Protein AF-R9JYP5-F1 (afdb_monomer)

Solvent-accessible surface area (backbone atoms only — not comparable to full-atom values): 7092 Å² total; per-residue (Å²): 132,86,82,74,85,79,85,75,87,84,84,82,88,75,62,87,90,59,81,86,87,78,87,79,95,70,76,60,55,60,66,66,65,42,49,55,50,50,49,64,76,39,40,69,42,43,76,71,66,39,37,46,80,80,46,75,44,83,46,72,45,78,44,85,40,79,46,85,94,58,59,99,79,45,71,43,76,48,76,43,58,24,39,38,33,36,30,33,36,57,53,98,92,36,80,40,82,49,74,49,41,23,36,22,66,79,55,44,77,53,131

Foldseek 3Di:
DPPPDDFDDDDDDDDPVDDDPDDDDAGFDDVVVLVVVVCVVCVVCVVVVQKDWDDKDKDWDWDWDQDPPDPSPDIDIDTFIKIKTWMFGDDPNDTDIDIWIAGRRPSHTDD

Nearest PDB structures (foldseek):
  3kn4-assembly1_A  TM=4.904E-01  e=4.730E+00  Arthrobacter globiformis
  4kff-assembly1_A  TM=4.531E-01  e=7.128E+00  Ogataea angusta
  2cwu-assembly1_B  TM=4.261E-01  e=8.498E+00  Arthrobacter globiformis
  3sxx-assembly4_B  TM=4.052E-01  e=8.498E+00  Ogataea angusta
  6zre-assembly2_B  TM=2.590E-01  e=2.083E+00  Pseudomonas aeruginosa PAO1

Secondary structure (DSSP, 8-state):
---------------TTSPP------PPPPHHHHHHHHHHHTHHHHHTTSEEEEEEEEEEEEEEEE-TTS-TT-EEEEEEEEEEEEEEEEETTEEEEEEEEEETTT--EE-

Structure (mmCIF, N/CA/C/O backbone):
data_AF-R9JYP5-F1
#
_entry.id   AF-R9JYP5-F1
#
loop_
_atom_site.group_PDB
_atom_site.id
_atom_site.type_symbol
_atom_site.label_atom_id
_atom_site.label_alt_id
_atom_site.label_comp_id
_atom_site.label_asym_id
_atom_site.label_entity_id
_atom_site.label_seq_id
_atom_site.pdbx_PDB_ins_code
_atom_site.Cartn_x
_atom_site.Cartn_y
_atom_site.Cartn_z
_atom_site.occupancy
_atom_site.B_iso_or_equiv
_atom_site.auth_seq_id
_atom_site.auth_comp_id
_atom_site.auth_asym_id
_atom_site.auth_atom_id
_atom_site.pdbx_PDB_model_num
ATOM 1 N N . MET A 1 1 ? -5.846 -27.225 0.828 1.00 36.91 1 MET A N 1
ATOM 2 C CA . MET A 1 1 ? -6.327 -26.428 -0.324 1.00 36.91 1 MET A CA 1
ATOM 3 C C . MET A 1 1 ? -5.130 -25.752 -0.972 1.00 36.91 1 MET A C 1
ATOM 5 O O . MET A 1 1 ? -4.459 -24.988 -0.295 1.00 36.91 1 MET A O 1
ATOM 9 N N . ARG A 1 2 ? -4.807 -26.059 -2.234 1.00 36.78 2 ARG A N 1
ATOM 10 C CA . ARG A 1 2 ? -3.759 -25.332 -2.970 1.00 36.78 2 ARG A CA 1
ATOM 11 C C . ARG A 1 2 ? -4.364 -23.998 -3.421 1.00 36.78 2 ARG A C 1
ATOM 13 O O . ARG A 1 2 ? -5.217 -24.003 -4.303 1.00 36.78 2 ARG A O 1
ATOM 20 N N . ARG A 1 3 ? -4.001 -22.884 -2.771 1.00 43.06 3 ARG A N 1
ATOM 21 C CA . ARG A 1 3 ? -4.361 -21.531 -3.229 1.00 43.06 3 ARG A CA 1
ATOM 22 C C . ARG A 1 3 ? -3.676 -21.326 -4.586 1.00 43.06 3 ARG A C 1
ATOM 24 O O . ARG A 1 3 ? -2.457 -21.215 -4.642 1.00 43.06 3 ARG A O 1
ATOM 31 N N . GLY A 1 4 ? -4.440 -21.392 -5.676 1.00 40.59 4 GLY A N 1
ATOM 32 C CA . GLY A 1 4 ? -3.931 -21.085 -7.011 1.00 40.59 4 GLY A CA 1
ATOM 33 C C . GLY A 1 4 ? -3.498 -19.624 -7.055 1.00 40.59 4 GLY A C 1
ATOM 34 O O . GLY A 1 4 ? -4.285 -18.748 -6.697 1.00 40.59 4 GLY A O 1
ATOM 35 N N . ILE A 1 5 ? -2.250 -19.371 -7.445 1.00 48.72 5 ILE A N 1
ATOM 36 C CA . ILE A 1 5 ? -1.712 -18.020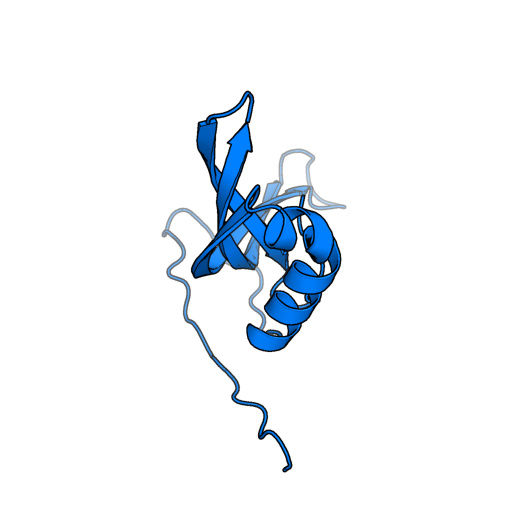 -7.611 1.00 48.72 5 ILE A CA 1
ATOM 37 C C . ILE A 1 5 ? -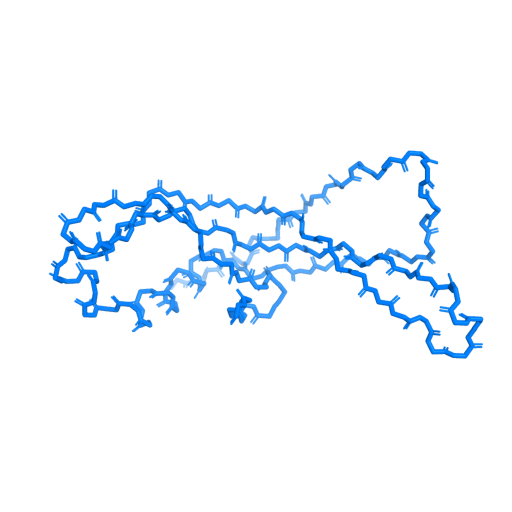2.509 -17.354 -8.737 1.00 48.72 5 ILE A C 1
ATOM 39 O O . ILE A 1 5 ? -2.396 -17.740 -9.900 1.00 48.72 5 ILE A O 1
ATOM 43 N N . LYS A 1 6 ? -3.367 -16.391 -8.391 1.00 48.28 6 LYS A N 1
ATOM 44 C CA . LYS A 1 6 ? -4.049 -15.543 -9.370 1.00 48.28 6 LYS A CA 1
ATOM 45 C C . LYS A 1 6 ? -3.077 -14.439 -9.771 1.00 48.28 6 LYS A C 1
ATO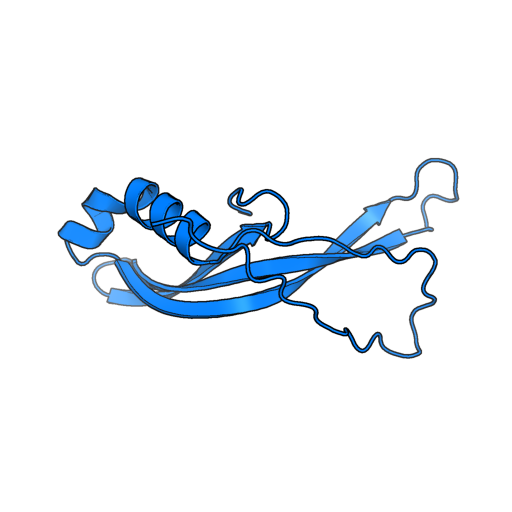M 47 O O . LYS A 1 6 ? -2.837 -13.531 -8.983 1.00 48.28 6 LYS A O 1
ATOM 52 N N . LYS A 1 7 ? -2.506 -14.531 -10.973 1.00 46.81 7 LYS A N 1
ATOM 53 C CA . LYS A 1 7 ? -1.763 -13.417 -11.574 1.00 46.81 7 LYS A CA 1
ATOM 54 C C . LYS A 1 7 ? -2.745 -12.288 -11.873 1.00 46.81 7 LYS A C 1
ATOM 56 O O . LYS A 1 7 ? -3.776 -12.535 -12.497 1.00 46.81 7 LYS A O 1
ATOM 61 N N . ILE A 1 8 ? -2.438 -11.079 -11.416 1.00 52.00 8 ILE A N 1
ATOM 62 C CA . ILE A 1 8 ? -3.203 -9.877 -11.747 1.00 52.00 8 ILE A CA 1
ATOM 63 C C . ILE A 1 8 ? -2.297 -8.999 -12.610 1.00 52.00 8 ILE A C 1
ATOM 65 O O . ILE A 1 8 ? -1.212 -8.631 -12.171 1.00 52.00 8 ILE A O 1
ATOM 69 N N . CYS A 1 9 ? -2.719 -8.718 -13.843 1.00 53.41 9 CYS A N 1
ATOM 70 C CA . CYS A 1 9 ? -1.989 -7.878 -14.793 1.00 53.41 9 CYS A CA 1
ATOM 71 C C . CYS A 1 9 ? -2.694 -6.524 -14.919 1.00 53.41 9 CYS A C 1
ATOM 73 O O . CYS A 1 9 ? -3.919 -6.476 -15.037 1.00 53.41 9 CYS A O 1
ATOM 75 N N . PHE A 1 10 ? -1.925 -5.438 -14.938 1.00 60.69 10 PHE A N 1
ATOM 76 C CA . PHE A 1 10 ? -2.427 -4.069 -15.051 1.00 60.69 10 PHE A CA 1
ATOM 77 C C . PHE A 1 10 ? -1.684 -3.340 -16.168 1.00 60.69 10 PHE A C 1
ATOM 79 O O . PHE A 1 10 ? -0.506 -3.595 -16.387 1.00 60.69 10 PHE A O 1
ATOM 86 N N . HIS A 1 11 ? -2.372 -2.428 -16.854 1.00 58.75 11 HIS A N 1
ATOM 87 C CA . HIS A 1 11 ? -1.763 -1.531 -17.835 1.00 58.75 11 HIS A CA 1
ATOM 88 C C . HIS A 1 11 ? -1.773 -0.109 -17.274 1.00 58.75 11 HIS A C 1
ATOM 90 O O . HIS A 1 11 ? -2.818 0.371 -16.832 1.00 58.75 11 HIS A O 1
ATOM 96 N N . ILE A 1 12 ? -0.618 0.555 -17.294 1.00 66.50 12 ILE A N 1
ATOM 97 C CA . ILE A 1 12 ? -0.471 1.951 -16.870 1.00 66.50 12 ILE A CA 1
ATOM 98 C C . ILE A 1 12 ? -0.517 2.840 -18.110 1.00 66.50 12 ILE A C 1
ATOM 100 O O . ILE A 1 12 ? 0.144 2.558 -19.107 1.00 66.50 12 ILE A O 1
ATOM 104 N N . ILE A 1 13 ? -1.270 3.937 -18.041 1.00 68.81 13 ILE A N 1
ATOM 105 C CA . ILE A 1 13 ? -1.228 4.988 -19.059 1.00 68.81 13 ILE A CA 1
ATOM 106 C C . ILE A 1 13 ? -0.180 6.011 -18.622 1.00 68.81 13 ILE A C 1
ATOM 108 O O . ILE A 1 13 ? -0.398 6.760 -17.671 1.00 68.81 13 ILE A O 1
ATOM 112 N N . ILE A 1 14 ? 0.958 6.037 -19.312 1.00 68.38 14 ILE A N 1
ATOM 113 C CA . ILE A 1 14 ? 2.033 7.000 -19.055 1.00 68.38 14 ILE A CA 1
ATOM 114 C C . ILE A 1 14 ? 1.776 8.265 -19.898 1.00 68.38 14 ILE A C 1
ATOM 116 O O . ILE A 1 14 ? 1.578 8.145 -21.111 1.00 68.38 14 ILE A O 1
ATOM 120 N N . PRO A 1 15 ? 1.761 9.480 -19.306 1.00 70.88 15 PRO A N 1
ATOM 121 C CA . PRO A 1 15 ? 1.558 10.716 -20.060 1.00 70.88 15 PRO A CA 1
ATOM 122 C C . PRO A 1 15 ? 2.590 10.894 -21.179 1.00 70.88 15 PRO A C 1
ATOM 124 O O . PRO A 1 15 ? 3.770 10.606 -20.992 1.00 70.88 15 PRO A O 1
ATOM 127 N N . CYS A 1 16 ? 2.172 11.466 -22.312 1.00 69.56 16 CYS A N 1
ATOM 128 C CA . CYS A 1 16 ? 3.009 11.629 -23.510 1.00 69.56 16 CYS A CA 1
ATOM 129 C C . CYS A 1 16 ? 4.271 12.490 -23.299 1.00 69.56 16 CYS A C 1
ATOM 131 O O . CYS A 1 16 ? 5.149 12.518 -24.157 1.00 69.56 16 CYS A O 1
ATOM 133 N N . SER A 1 17 ? 4.351 13.226 -22.186 1.00 76.44 17 SER A N 1
ATOM 134 C CA . SER A 1 17 ? 5.529 13.999 -21.781 1.00 76.44 17 SER A CA 1
ATOM 135 C C . SER A 1 17 ? 6.691 13.128 -21.304 1.00 76.44 17 SER A C 1
ATOM 137 O O . SER A 1 17 ? 7.813 13.619 -21.204 1.00 76.44 17 SER A O 1
ATOM 139 N N . TYR A 1 18 ? 6.440 11.857 -20.989 1.00 72.25 18 TYR A N 1
ATOM 140 C CA . TYR A 1 18 ? 7.462 10.913 -20.564 1.00 72.25 18 TYR A CA 1
ATOM 141 C C . TYR A 1 18 ? 7.869 10.004 -21.720 1.00 72.25 18 TYR A C 1
ATOM 143 O O . TYR A 1 18 ? 7.039 9.517 -22.485 1.00 72.25 18 TYR A O 1
ATOM 151 N N . LYS A 1 19 ? 9.171 9.739 -21.818 1.00 81.12 19 LYS A N 1
ATOM 152 C CA . LYS A 1 19 ? 9.707 8.687 -22.677 1.00 81.12 19 LYS A CA 1
ATOM 153 C C . LYS A 1 19 ? 9.924 7.441 -21.830 1.00 81.12 19 LYS A C 1
ATOM 155 O O . LYS A 1 19 ? 10.742 7.471 -20.914 1.00 81.12 19 LYS A O 1
ATOM 160 N N . VAL A 1 20 ? 9.240 6.353 -22.168 1.00 81.81 20 VAL A N 1
ATOM 161 C CA . VAL A 1 20 ? 9.501 5.051 -21.549 1.00 81.81 20 VAL A CA 1
ATOM 162 C C . VAL A 1 20 ? 10.855 4.538 -22.034 1.00 81.81 20 VAL A C 1
ATOM 164 O O . VAL A 1 20 ? 11.125 4.506 -23.236 1.00 81.81 20 VAL A O 1
ATOM 167 N N . VAL A 1 21 ? 11.734 4.215 -21.089 1.00 83.69 21 VAL A N 1
ATOM 168 C CA . VAL A 1 21 ? 13.091 3.719 -21.369 1.00 83.69 21 VAL A CA 1
ATOM 169 C C . VAL A 1 21 ? 13.253 2.238 -21.037 1.00 83.69 21 VAL A C 1
ATOM 171 O O . VAL A 1 21 ? 14.126 1.596 -21.612 1.00 83.69 21 VAL A O 1
ATOM 174 N N . GLU A 1 22 ? 12.408 1.710 -20.154 1.00 82.62 22 GLU A N 1
ATOM 175 C CA . GLU A 1 22 ? 12.390 0.318 -19.715 1.00 82.62 22 GLU A CA 1
ATOM 176 C C . GLU A 1 22 ? 10.971 -0.044 -19.253 1.00 82.62 22 GLU A C 1
ATOM 178 O O . GLU A 1 22 ? 10.287 0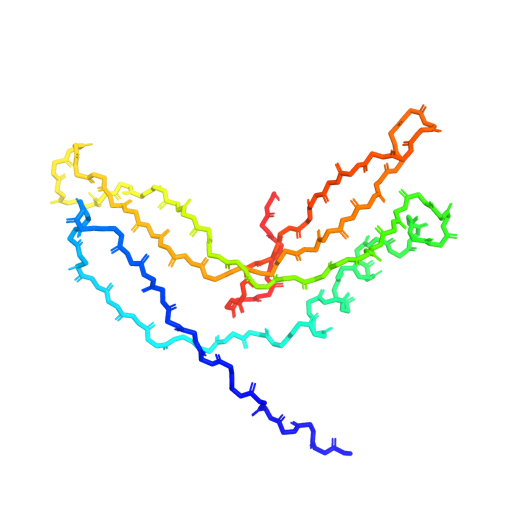.785 -18.649 1.00 82.62 22 GLU A O 1
ATOM 183 N N . GLU A 1 23 ? 10.542 -1.270 -19.548 1.00 83.31 23 GLU A N 1
ATOM 184 C CA . GLU A 1 23 ? 9.284 -1.862 -19.087 1.00 83.31 23 GLU A CA 1
ATOM 185 C C . GLU A 1 23 ? 9.567 -3.276 -18.578 1.00 83.31 23 GLU A C 1
ATOM 187 O O . GLU A 1 23 ? 10.413 -3.983 -19.132 1.00 83.31 23 GLU A O 1
ATOM 192 N N . ALA A 1 24 ? 8.857 -3.693 -17.531 1.00 80.88 24 ALA A N 1
ATOM 193 C CA . ALA A 1 24 ? 9.003 -5.019 -16.953 1.00 80.88 24 ALA A CA 1
ATOM 194 C C . ALA A 1 24 ? 7.639 -5.607 -16.582 1.00 80.88 24 ALA A C 1
ATOM 196 O O . ALA A 1 24 ? 6.829 -4.959 -15.917 1.00 80.88 24 ALA A O 1
ATOM 197 N N . ASP A 1 25 ? 7.426 -6.868 -16.956 1.00 81.75 25 ASP A N 1
ATOM 198 C CA . ASP A 1 25 ? 6.307 -7.668 -16.470 1.00 81.75 25 ASP A CA 1
ATOM 199 C C . ASP A 1 25 ? 6.642 -8.203 -15.076 1.00 81.75 25 ASP A C 1
ATOM 201 O O . ASP A 1 25 ? 7.496 -9.079 -14.916 1.00 81.75 25 ASP A O 1
ATOM 205 N N . ILE A 1 26 ? 5.972 -7.671 -14.052 1.00 81.50 26 ILE A N 1
ATOM 206 C CA . ILE A 1 26 ? 6.254 -8.000 -12.652 1.00 81.50 26 ILE A CA 1
ATOM 207 C C . ILE A 1 26 ? 5.042 -8.684 -12.014 1.00 81.50 26 ILE A C 1
ATOM 209 O O . ILE A 1 26 ? 3.914 -8.196 -12.084 1.00 81.50 26 ILE A O 1
ATOM 213 N N . GLU A 1 27 ? 5.280 -9.819 -11.353 1.00 85.50 27 GLU A N 1
ATOM 214 C CA . GLU A 1 27 ? 4.284 -10.445 -10.484 1.00 85.50 27 GLU A CA 1
ATOM 215 C C . GLU A 1 27 ? 4.189 -9.699 -9.151 1.00 85.50 27 GLU A C 1
ATOM 217 O O . GLU A 1 27 ? 5.199 -9.419 -8.505 1.00 85.50 27 GLU A O 1
ATOM 222 N N . VAL A 1 28 ? 2.959 -9.423 -8.717 1.00 89.00 28 VAL A N 1
ATOM 223 C CA . VAL A 1 28 ? 2.689 -8.786 -7.427 1.00 89.00 28 VAL A CA 1
ATOM 224 C C . VAL A 1 28 ? 2.244 -9.801 -6.379 1.00 89.00 28 VAL A C 1
ATOM 226 O O . VAL A 1 28 ? 1.552 -10.782 -6.665 1.00 89.00 28 VAL A O 1
ATOM 229 N N . VAL A 1 29 ? 2.611 -9.533 -5.131 1.00 92.00 29 VAL A N 1
ATOM 230 C CA . VAL A 1 29 ? 2.138 -10.241 -3.946 1.00 92.00 29 VAL A CA 1
ATOM 231 C C . VAL A 1 29 ? 0.629 -10.042 -3.817 1.00 92.00 29 VAL A C 1
ATOM 233 O O . VAL A 1 29 ? 0.123 -8.929 -3.948 1.00 92.00 29 VAL A O 1
ATOM 236 N N . HIS A 1 30 ? -0.098 -11.124 -3.533 1.00 90.06 30 HIS A N 1
ATOM 237 C CA . HIS A 1 30 ? -1.541 -11.061 -3.307 1.00 90.06 30 HIS A CA 1
ATOM 238 C C . HIS A 1 30 ? -1.869 -10.197 -2.071 1.00 90.06 30 HIS A C 1
ATOM 240 O O . HIS A 1 30 ? -1.182 -10.338 -1.051 1.00 90.06 30 HIS A O 1
ATOM 246 N N . PRO A 1 31 ? -2.930 -9.367 -2.106 1.00 90.62 31 PRO A N 1
ATOM 247 C CA . PRO A 1 31 ? -3.256 -8.438 -1.023 1.00 90.62 31 PRO A CA 1
ATOM 248 C C . PRO A 1 31 ? -3.413 -9.111 0.346 1.00 90.62 31 PRO A C 1
ATOM 250 O O . PRO A 1 31 ? -2.972 -8.552 1.342 1.00 90.62 31 PRO A O 1
ATOM 253 N N . ASP A 1 32 ? -3.961 -10.331 0.401 1.00 92.19 32 ASP A N 1
ATOM 254 C CA . ASP A 1 32 ? -4.116 -11.102 1.648 1.00 92.19 32 ASP A CA 1
ATOM 255 C C . ASP A 1 32 ? -2.803 -11.264 2.430 1.00 92.19 32 ASP A C 1
ATOM 257 O O . ASP A 1 32 ? -2.798 -11.150 3.650 1.00 92.19 32 ASP A O 1
ATOM 261 N N . ILE A 1 33 ? -1.679 -11.493 1.740 1.00 91.12 33 ILE A N 1
ATOM 262 C CA . ILE A 1 33 ? -0.368 -11.674 2.388 1.00 91.12 33 ILE A CA 1
ATOM 263 C C . ILE A 1 33 ? 0.077 -10.365 3.046 1.00 91.12 33 ILE A C 1
ATOM 265 O O . ILE A 1 33 ? 0.674 -10.358 4.121 1.00 91.12 33 ILE A O 1
ATOM 269 N N . VAL A 1 34 ? -0.201 -9.245 2.385 1.00 93.25 34 VAL A N 1
ATOM 270 C CA . VAL A 1 34 ? 0.158 -7.915 2.873 1.00 93.25 34 VAL A CA 1
ATOM 271 C C . VAL A 1 34 ? -0.772 -7.492 4.010 1.00 93.25 34 VAL A C 1
ATOM 273 O O . VAL A 1 34 ? -0.309 -6.950 5.010 1.00 93.25 34 VAL A O 1
ATOM 276 N N . LEU A 1 35 ? -2.061 -7.820 3.909 1.00 93.19 35 LEU A N 1
ATOM 277 C CA . LEU A 1 35 ? -3.036 -7.618 4.974 1.00 93.19 35 LEU A CA 1
ATOM 278 C C . LEU A 1 35 ? -2.649 -8.406 6.230 1.00 93.19 35 LEU A C 1
ATOM 280 O O . LEU A 1 35 ? -2.636 -7.829 7.309 1.00 93.19 35 LEU A O 1
ATOM 284 N N . GLU A 1 36 ? -2.275 -9.684 6.107 1.00 93.00 36 GLU A N 1
ATOM 285 C CA . GLU A 1 36 ? -1.793 -10.489 7.241 1.00 93.00 36 GLU A CA 1
ATOM 286 C C . GLU A 1 36 ? -0.607 -9.813 7.952 1.00 93.00 36 GLU A C 1
ATOM 288 O O . GLU A 1 36 ? -0.581 -9.753 9.181 1.00 93.00 36 GLU A O 1
ATOM 293 N N . ARG A 1 37 ? 0.337 -9.233 7.199 1.00 91.69 37 ARG A N 1
ATOM 294 C CA . ARG A 1 37 ? 1.467 -8.476 7.769 1.00 91.69 37 ARG A CA 1
ATOM 295 C C . ARG A 1 37 ? 1.018 -7.205 8.480 1.00 91.69 37 ARG A C 1
ATOM 297 O O . ARG A 1 37 ? 1.478 -6.943 9.586 1.00 91.69 37 ARG A O 1
ATOM 304 N N . LEU A 1 38 ? 0.126 -6.424 7.875 1.00 93.06 38 LEU A N 1
ATOM 305 C CA . LEU A 1 38 ? -0.404 -5.207 8.489 1.00 93.06 38 LEU A CA 1
ATOM 306 C C . LEU A 1 38 ? -1.129 -5.540 9.799 1.00 93.06 38 LEU A C 1
ATOM 308 O O . LEU A 1 38 ? -0.869 -4.908 10.821 1.00 93.06 38 LEU A O 1
ATOM 312 N N . LEU A 1 39 ? -1.975 -6.574 9.795 1.00 92.44 39 LEU A N 1
ATOM 313 C CA . LEU A 1 39 ? -2.680 -7.038 10.990 1.00 92.44 39 LEU A CA 1
ATOM 314 C C . LEU A 1 39 ? -1.711 -7.452 12.105 1.00 92.44 39 LEU A C 1
ATOM 316 O O . LEU A 1 39 ? -1.982 -7.155 13.262 1.00 92.44 39 LEU A O 1
ATOM 320 N N . GLN A 1 40 ? -0.578 -8.077 11.771 1.00 92.75 40 GLN A N 1
ATOM 321 C CA . GLN A 1 40 ? 0.469 -8.411 12.744 1.00 92.75 40 GLN A CA 1
ATOM 322 C C . GLN A 1 40 ? 1.178 -7.166 13.295 1.00 92.75 40 GLN A C 1
ATOM 324 O O . GLN A 1 40 ? 1.404 -7.070 14.497 1.00 92.75 40 GLN A O 1
ATOM 329 N N . VAL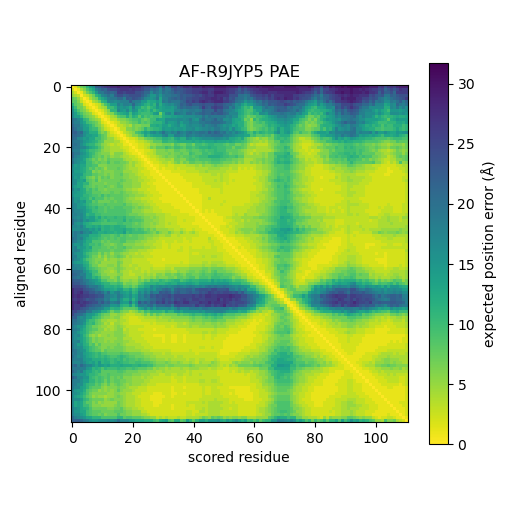 A 1 41 ? 1.517 -6.196 12.440 1.00 92.31 41 VAL A N 1
ATOM 330 C CA . VAL A 1 41 ? 2.206 -4.961 12.858 1.00 92.31 41 VAL A CA 1
ATOM 331 C C . VAL A 1 41 ? 1.317 -4.105 13.764 1.00 92.31 41 VAL A C 1
ATOM 333 O O . VAL A 1 41 ? 1.793 -3.544 14.750 1.00 92.31 41 VAL A O 1
ATOM 336 N N . TYR A 1 42 ? 0.024 -4.021 13.453 1.00 91.69 42 TYR A N 1
ATOM 337 C CA . TYR A 1 42 ? -0.931 -3.151 14.141 1.00 91.69 42 TYR A CA 1
ATOM 338 C C . TYR A 1 42 ? -1.880 -3.899 15.086 1.00 91.69 42 TYR A C 1
ATOM 340 O O . TYR A 1 42 ? -2.871 -3.310 15.512 1.00 91.69 42 TYR A O 1
ATOM 348 N N . GLU A 1 43 ? -1.596 -5.154 15.451 1.00 92.75 43 GLU A N 1
ATOM 349 C CA . GLU A 1 43 ? -2.504 -6.028 16.216 1.00 92.75 43 GLU A CA 1
ATOM 350 C C . GLU A 1 43 ? -3.100 -5.323 17.445 1.00 92.75 43 GLU A C 1
ATOM 352 O O . GLU A 1 43 ? -4.316 -5.171 17.562 1.00 92.75 43 GLU A O 1
ATOM 357 N N . ASN A 1 44 ? -2.248 -4.788 18.323 1.00 90.62 44 ASN A N 1
ATOM 358 C CA . ASN A 1 44 ? -2.685 -4.092 19.537 1.00 90.62 44 ASN A CA 1
ATOM 359 C C . ASN A 1 44 ? -3.483 -2.814 19.238 1.00 90.62 44 ASN A C 1
ATOM 361 O O . ASN A 1 44 ? -4.458 -2.500 19.925 1.00 90.62 44 ASN A O 1
ATOM 365 N N . THR A 1 45 ? -3.086 -2.066 18.212 1.00 89.88 45 THR A N 1
ATOM 366 C CA . THR A 1 45 ? -3.748 -0.822 17.795 1.00 89.88 45 THR A CA 1
ATOM 367 C C . THR A 1 45 ? -5.139 -1.116 17.228 1.00 89.88 45 THR A C 1
ATOM 369 O O . THR A 1 45 ? -6.085 -0.374 17.490 1.00 89.88 45 THR A O 1
ATOM 372 N N . ILE A 1 46 ? -5.291 -2.228 16.503 1.00 90.38 46 ILE A N 1
ATOM 373 C CA . ILE A 1 46 ? -6.573 -2.716 15.979 1.00 90.38 46 ILE A CA 1
ATOM 374 C C . ILE A 1 46 ? -7.463 -3.168 17.136 1.00 90.38 46 ILE A C 1
ATOM 376 O O . ILE A 1 46 ? -8.609 -2.732 17.234 1.00 90.38 46 ILE A O 1
ATOM 380 N N . LEU A 1 47 ? -6.933 -3.993 18.045 1.00 90.44 47 LEU A N 1
ATOM 381 C CA . LEU A 1 47 ? -7.675 -4.519 19.197 1.00 90.44 47 LEU A CA 1
ATOM 382 C C . LEU A 1 47 ? -8.179 -3.411 20.131 1.00 90.44 47 LEU A C 1
ATOM 384 O O . LEU A 1 47 ? -9.257 -3.529 20.706 1.00 90.44 47 LEU A O 1
ATOM 388 N N . THR A 1 48 ? -7.427 -2.318 20.257 1.00 91.56 48 THR A N 1
ATOM 389 C CA . THR A 1 48 ? -7.821 -1.138 21.046 1.00 91.56 48 THR A CA 1
ATOM 390 C C . THR A 1 48 ? -8.710 -0.155 20.279 1.00 91.56 48 THR A C 1
ATOM 392 O O . THR A 1 48 ? -9.102 0.871 20.830 1.00 91.56 48 THR A O 1
ATOM 395 N N . GLY A 1 49 ? -9.058 -0.455 19.022 1.00 89.19 49 GLY A N 1
ATOM 396 C CA . GLY A 1 49 ? -9.927 0.374 18.183 1.00 89.19 49 GLY A CA 1
ATOM 397 C C . GLY A 1 49 ? -9.285 1.673 17.693 1.00 89.19 49 GLY A C 1
ATOM 398 O O . GLY A 1 49 ? -9.994 2.529 17.163 1.00 89.19 49 GLY A O 1
ATOM 399 N N . LYS A 1 50 ? -7.965 1.810 17.852 1.00 93.75 50 LYS A N 1
ATOM 400 C CA . LYS A 1 50 ? -7.175 2.997 17.497 1.00 93.75 50 LYS A CA 1
ATOM 401 C C . LYS A 1 50 ? -6.785 3.052 16.028 1.00 93.75 50 LYS A C 1
ATOM 403 O O . LYS A 1 50 ? -6.278 4.065 15.566 1.00 93.75 50 LYS A O 1
ATOM 408 N N . ILE A 1 51 ? -7.001 1.969 15.291 1.00 95.12 51 ILE A N 1
ATOM 409 C CA . ILE A 1 51 ? -6.877 1.939 13.838 1.00 95.12 51 ILE A CA 1
ATOM 410 C C . ILE A 1 51 ? -8.024 1.128 13.243 1.00 95.12 51 ILE A C 1
ATOM 412 O O . ILE A 1 51 ? -8.437 0.105 13.793 1.00 95.12 51 ILE A O 1
ATOM 416 N N . ARG A 1 52 ? -8.547 1.588 12.109 1.00 93.31 52 ARG A N 1
ATOM 417 C CA . ARG A 1 52 ? -9.570 0.896 11.323 1.00 93.31 52 ARG A CA 1
ATOM 418 C C . ARG A 1 52 ? -9.147 0.877 9.872 1.00 93.31 52 ARG A C 1
ATOM 420 O O . ARG A 1 52 ? -8.882 1.928 9.310 1.00 93.31 52 ARG A O 1
ATOM 427 N N . ILE A 1 53 ? -9.119 -0.301 9.271 1.00 94.25 53 ILE A N 1
ATOM 428 C CA . ILE A 1 53 ? -8.839 -0.469 7.846 1.00 94.25 53 ILE A CA 1
ATOM 429 C C . ILE A 1 53 ? -10.186 -0.524 7.136 1.00 94.25 53 ILE A C 1
ATOM 431 O O . ILE A 1 53 ? -11.035 -1.333 7.514 1.00 94.25 53 ILE A O 1
ATOM 435 N N . TYR A 1 54 ? -10.397 0.327 6.137 1.00 94.38 54 TYR A N 1
ATOM 436 C CA . TYR A 1 54 ? -11.676 0.401 5.420 1.00 94.38 54 TYR A CA 1
ATOM 437 C C . TYR A 1 54 ? -11.545 0.245 3.905 1.00 94.38 54 TYR A C 1
ATOM 439 O O . TYR A 1 54 ? -12.556 0.096 3.222 1.00 94.38 54 TYR A O 1
ATOM 447 N N . GLY A 1 55 ? -10.323 0.240 3.374 1.00 94.44 55 GLY A N 1
ATOM 448 C CA . GLY A 1 55 ? -10.085 0.057 1.950 1.00 94.44 55 GLY A CA 1
ATOM 449 C C . GLY A 1 55 ? -8.722 -0.548 1.667 1.00 94.44 55 GLY A C 1
ATOM 450 O O . GLY A 1 55 ? -7.772 -0.376 2.432 1.00 94.44 55 GLY A O 1
ATOM 451 N N . ILE A 1 56 ? -8.647 -1.260 0.550 1.00 94.75 56 ILE A N 1
ATOM 452 C CA . ILE A 1 56 ? -7.404 -1.757 -0.022 1.00 94.75 56 ILE A CA 1
ATOM 453 C C . ILE A 1 56 ? -7.440 -1.531 -1.526 1.00 94.75 56 ILE A C 1
ATOM 455 O O . ILE A 1 56 ? -8.411 -1.879 -2.198 1.00 94.75 56 ILE A O 1
ATOM 459 N N . GLU A 1 57 ? -6.377 -0.940 -2.048 1.00 94.31 57 GLU A N 1
ATOM 460 C CA . GLU A 1 57 ? -6.274 -0.549 -3.446 1.00 94.31 57 GLU A CA 1
ATOM 461 C C . GLU A 1 57 ? -4.885 -0.888 -3.975 1.00 94.31 57 GLU A C 1
ATOM 463 O O . GLU A 1 57 ? -3.893 -0.773 -3.255 1.00 94.31 57 GLU A O 1
ATOM 468 N N . LEU A 1 58 ? -4.806 -1.291 -5.243 1.00 91.69 58 LEU A N 1
ATOM 469 C CA . LEU A 1 58 ? -3.535 -1.291 -5.952 1.00 91.69 58 LEU A CA 1
ATOM 470 C C . LEU A 1 58 ? -3.372 0.063 -6.638 1.00 91.69 58 LEU A C 1
ATOM 472 O O . LEU A 1 58 ? -4.209 0.448 -7.455 1.00 91.69 58 LEU A O 1
ATOM 476 N N . ILE A 1 59 ? -2.286 0.756 -6.322 1.00 91.56 59 ILE A N 1
ATOM 477 C CA . ILE A 1 59 ? -1.900 2.023 -6.940 1.00 91.56 59 ILE A CA 1
ATOM 478 C C . ILE A 1 59 ? -0.522 1.890 -7.588 1.00 91.56 59 ILE A C 1
ATOM 480 O O . ILE A 1 59 ? 0.189 0.910 -7.370 1.00 91.56 59 ILE A O 1
ATOM 484 N N . PHE A 1 60 ? -0.127 2.898 -8.357 1.00 88.06 60 PHE A N 1
ATOM 485 C CA . PHE A 1 60 ? 1.231 3.027 -8.871 1.00 88.06 60 PHE A CA 1
ATOM 486 C C . PHE A 1 60 ? 1.867 4.266 -8.256 1.00 88.06 60 PHE A C 1
ATOM 488 O O . PHE A 1 60 ? 1.350 5.370 -8.425 1.00 88.06 60 PHE A O 1
ATOM 495 N N . SER A 1 61 ? 2.948 4.069 -7.505 1.00 86.56 61 SER A N 1
ATOM 496 C CA . SER A 1 61 ? 3.731 5.160 -6.931 1.00 86.56 61 SER A CA 1
ATOM 497 C C . SER A 1 61 ? 4.842 5.567 -7.888 1.00 86.56 61 SER A C 1
ATOM 499 O O . SER A 1 61 ? 5.374 4.742 -8.630 1.00 86.56 61 SER A O 1
ATOM 501 N N . GLU A 1 62 ? 5.186 6.848 -7.869 1.00 86.19 62 GLU A N 1
ATOM 502 C CA . GLU A 1 62 ? 6.260 7.413 -8.671 1.00 86.19 62 GLU A CA 1
ATOM 503 C C . GLU A 1 62 ? 7.425 7.789 -7.752 1.00 86.19 62 GLU A C 1
ATOM 505 O O . GLU A 1 62 ? 7.241 8.507 -6.772 1.00 86.19 62 GLU A O 1
ATOM 510 N N . THR A 1 63 ? 8.624 7.297 -8.057 1.00 84.69 63 THR A N 1
ATOM 511 C CA . THR A 1 63 ? 9.853 7.615 -7.321 1.00 84.69 63 THR A CA 1
ATOM 512 C C . THR A 1 63 ? 10.890 8.198 -8.271 1.00 84.69 63 THR A C 1
ATOM 514 O O . THR A 1 63 ? 11.223 7.589 -9.287 1.00 84.69 63 THR A O 1
ATOM 517 N N . GLU A 1 64 ? 11.433 9.367 -7.938 1.00 86.06 64 GLU A N 1
ATOM 518 C CA . GLU A 1 64 ? 12.536 9.965 -8.691 1.00 86.06 64 GLU A CA 1
ATOM 519 C C . GLU A 1 64 ? 13.867 9.305 -8.315 1.00 86.06 64 GLU A C 1
ATOM 521 O O . GLU A 1 64 ? 14.238 9.205 -7.145 1.00 86.06 64 GLU A O 1
ATOM 526 N N . MET A 1 65 ? 14.611 8.861 -9.324 1.00 80.44 65 MET A N 1
ATOM 527 C CA . MET A 1 65 ? 15.919 8.236 -9.187 1.00 80.44 65 MET A CA 1
ATOM 528 C C . MET A 1 65 ? 16.951 8.975 -10.039 1.00 80.44 65 MET A C 1
ATOM 530 O O . MET A 1 65 ? 16.729 9.274 -11.215 1.00 80.44 65 MET A O 1
ATOM 534 N N . LYS A 1 66 ? 18.120 9.249 -9.449 1.00 76.69 66 LYS A N 1
ATOM 535 C CA . LYS A 1 66 ? 19.274 9.772 -10.189 1.00 76.69 66 LYS A CA 1
ATOM 536 C C . LYS A 1 66 ? 19.900 8.656 -11.015 1.00 76.69 66 LYS A C 1
ATOM 538 O O . LYS A 1 66 ? 20.225 7.600 -10.473 1.00 76.69 66 LYS A O 1
ATOM 543 N N . VAL A 1 67 ? 20.123 8.904 -12.301 1.00 70.56 67 VAL A N 1
ATOM 544 C CA . VAL A 1 67 ? 20.794 7.939 -13.176 1.00 70.56 67 VAL A CA 1
ATOM 545 C C . VAL A 1 67 ? 22.300 7.997 -12.941 1.00 70.56 67 VAL A C 1
ATOM 547 O O . VAL A 1 67 ? 22.965 8.975 -13.281 1.00 70.56 67 VAL A O 1
ATOM 550 N N . THR A 1 68 ? 22.867 6.937 -12.376 1.00 63.88 68 THR A N 1
ATOM 551 C CA . THR A 1 68 ? 24.319 6.794 -12.238 1.00 63.88 68 THR A CA 1
ATOM 552 C C . THR A 1 68 ? 24.979 6.672 -13.614 1.00 63.88 68 THR A C 1
ATOM 554 O O . THR A 1 68 ? 24.596 5.842 -14.434 1.00 63.88 68 THR A O 1
ATOM 557 N N . GLY A 1 69 ? 25.990 7.506 -13.881 1.00 63.78 69 GLY A N 1
ATOM 558 C CA . GLY A 1 69 ? 26.761 7.475 -15.133 1.00 63.78 69 GLY A CA 1
ATOM 559 C C . GLY A 1 69 ? 26.227 8.358 -16.269 1.00 63.78 69 GLY A C 1
ATOM 560 O O . GLY A 1 69 ? 26.798 8.335 -17.359 1.00 63.78 69 GLY A O 1
ATOM 561 N N . LYS A 1 70 ? 25.181 9.159 -16.030 1.00 59.59 70 LYS A N 1
ATOM 562 C CA . LYS A 1 70 ? 24.757 10.262 -16.910 1.00 59.59 70 LYS A CA 1
ATOM 563 C C . LYS A 1 70 ? 24.859 11.610 -16.188 1.00 59.59 70 LYS A C 1
ATOM 565 O O . LYS A 1 70 ? 25.337 11.661 -15.056 1.00 59.59 70 LYS A O 1
ATOM 570 N N . SER A 1 71 ? 24.496 12.700 -16.874 1.00 61.31 71 SER A N 1
ATOM 571 C CA . SER A 1 71 ? 24.528 14.050 -16.301 1.00 61.31 71 SER A CA 1
ATOM 572 C C . SER A 1 71 ? 23.748 14.092 -14.981 1.00 61.31 71 SER A C 1
ATOM 574 O O . SER A 1 71 ? 22.761 13.381 -14.818 1.00 61.31 71 SER A O 1
ATOM 576 N N . GLU A 1 72 ? 24.160 14.940 -14.040 1.00 55.56 72 GLU A N 1
ATOM 577 C CA . GLU A 1 72 ? 23.465 15.133 -12.755 1.00 55.56 72 GLU A CA 1
ATOM 578 C C . GLU A 1 72 ? 22.015 15.642 -12.895 1.00 55.56 72 GLU A C 1
ATOM 580 O O . GLU A 1 72 ? 21.260 15.633 -11.923 1.00 55.56 72 GLU A O 1
ATOM 585 N N . PHE A 1 73 ? 21.629 16.041 -14.110 1.00 58.47 73 PHE A N 1
ATOM 586 C CA . PHE A 1 73 ? 20.296 16.497 -14.491 1.00 58.47 73 PHE A CA 1
ATOM 587 C C . PHE A 1 73 ? 19.427 15.386 -15.104 1.00 58.47 73 PHE A C 1
ATOM 589 O O . PHE A 1 73 ? 18.238 15.604 -15.341 1.00 58.47 73 PHE A O 1
ATOM 596 N N . ASP A 1 74 ? 19.980 14.191 -15.333 1.00 67.19 74 ASP A N 1
ATOM 597 C CA . ASP A 1 74 ? 19.232 13.042 -15.842 1.00 67.19 74 ASP A CA 1
ATOM 598 C C . ASP A 1 74 ? 18.493 12.367 -14.676 1.00 67.19 74 ASP A C 1
ATOM 600 O O . ASP A 1 74 ? 18.969 11.409 -14.058 1.00 67.19 74 ASP A O 1
ATOM 604 N N . MET A 1 75 ? 17.312 12.897 -14.356 1.00 73.75 75 MET A N 1
ATOM 605 C CA . MET A 1 75 ? 16.369 12.262 -13.437 1.00 73.75 75 MET A CA 1
ATOM 606 C C . MET A 1 75 ? 15.503 11.260 -14.200 1.00 73.75 75 MET A C 1
ATOM 608 O O . MET A 1 75 ? 14.891 11.592 -15.217 1.00 73.75 75 MET A O 1
ATOM 612 N N . GLN A 1 76 ? 15.438 10.031 -13.701 1.00 82.38 76 GLN A N 1
ATOM 613 C CA . GLN A 1 76 ? 14.463 9.039 -14.136 1.00 82.38 76 GLN A CA 1
ATOM 614 C C . GLN A 1 76 ? 13.364 8.912 -13.093 1.00 82.38 76 GLN A C 1
ATOM 616 O O . GLN A 1 76 ? 13.597 9.076 -11.900 1.00 82.38 76 GLN A O 1
ATOM 621 N N . LYS A 1 77 ? 12.158 8.610 -13.558 1.00 84.19 77 LYS A N 1
ATOM 622 C CA . LYS A 1 77 ? 11.024 8.289 -12.700 1.00 84.19 77 LYS A CA 1
ATOM 623 C C . LYS A 1 77 ? 10.768 6.802 -12.810 1.00 84.19 77 LYS A C 1
ATOM 625 O O . LYS A 1 77 ? 10.605 6.286 -13.915 1.00 84.19 77 LYS A O 1
ATOM 630 N N . VAL A 1 78 ? 10.762 6.132 -11.670 1.00 85.56 78 VAL A N 1
ATOM 631 C CA . VAL A 1 78 ? 10.376 4.732 -11.555 1.00 85.56 78 VAL A CA 1
ATOM 632 C C . VAL A 1 78 ? 8.938 4.695 -11.079 1.00 85.56 78 VAL A C 1
ATOM 634 O O . VAL A 1 78 ? 8.606 5.274 -10.046 1.00 85.56 78 VAL A O 1
ATOM 637 N N . ILE A 1 79 ? 8.088 4.038 -11.862 1.00 86.56 79 ILE A N 1
ATOM 638 C CA . ILE A 1 79 ? 6.681 3.835 -11.536 1.00 86.56 79 ILE A CA 1
ATOM 639 C C . ILE A 1 79 ? 6.529 2.393 -11.056 1.00 86.56 79 ILE A C 1
ATOM 641 O O . ILE A 1 79 ? 6.746 1.464 -11.832 1.00 86.56 79 ILE A O 1
ATOM 645 N N . SER A 1 80 ? 6.157 2.209 -9.790 1.00 88.00 80 SER A N 1
ATOM 646 C CA . SER A 1 80 ? 6.112 0.895 -9.137 1.00 88.00 80 SER A CA 1
ATOM 647 C C . SER A 1 80 ? 4.732 0.605 -8.543 1.00 88.00 80 SER A C 1
ATOM 649 O O . SER A 1 80 ? 4.126 1.495 -7.941 1.00 88.00 80 SER A O 1
ATOM 651 N N . PRO A 1 81 ? 4.215 -0.632 -8.665 1.00 91.44 81 PRO A N 1
ATOM 652 C CA . PRO A 1 81 ? 2.943 -1.005 -8.060 1.00 91.44 81 PRO A CA 1
ATOM 653 C C . PRO A 1 81 ? 3.051 -1.042 -6.528 1.00 91.44 81 PRO A C 1
ATOM 655 O O . PRO A 1 81 ? 4.028 -1.540 -5.962 1.00 91.44 81 PRO A O 1
ATOM 658 N N . CYS A 1 82 ? 2.026 -0.549 -5.840 1.00 93.88 82 CYS A N 1
ATOM 659 C CA . CYS A 1 82 ? 1.944 -0.520 -4.382 1.00 93.88 82 CYS A CA 1
ATOM 660 C C . CYS A 1 82 ? 0.542 -0.888 -3.905 1.00 93.88 82 CYS A C 1
ATOM 662 O O . CYS A 1 82 ? -0.458 -0.452 -4.474 1.00 93.88 82 CYS A O 1
ATOM 664 N N . TRP A 1 83 ? 0.469 -1.649 -2.818 1.00 95.50 83 TRP A N 1
ATOM 665 C CA . TRP A 1 83 ? -0.766 -1.835 -2.070 1.00 95.50 83 TRP A CA 1
ATOM 666 C C . TRP A 1 83 ? -0.960 -0.659 -1.123 1.00 95.50 83 TRP A C 1
ATOM 668 O O . TRP A 1 83 ? -0.138 -0.433 -0.235 1.00 95.50 83 TRP A O 1
ATOM 678 N N . ARG A 1 84 ? -2.057 0.071 -1.307 1.00 96.06 84 ARG A N 1
ATOM 679 C CA . ARG A 1 84 ? -2.508 1.137 -0.420 1.00 96.06 84 ARG A CA 1
ATOM 680 C C . ARG A 1 84 ? -3.622 0.621 0.476 1.00 96.06 84 ARG A C 1
ATOM 682 O O . ARG A 1 84 ? -4.676 0.222 -0.013 1.00 96.06 84 ARG A O 1
ATOM 689 N N . PHE A 1 85 ? -3.405 0.681 1.783 1.00 96.12 85 PHE A N 1
ATOM 690 C CA . PHE A 1 85 ? -4.445 0.462 2.781 1.00 96.12 85 PHE A CA 1
ATOM 691 C C . PHE A 1 85 ? -4.981 1.804 3.245 1.00 96.12 85 PHE A C 1
ATOM 693 O O . PHE A 1 85 ? -4.234 2.603 3.807 1.00 96.12 85 PHE A O 1
ATOM 700 N N . LEU A 1 86 ? -6.272 2.031 3.025 1.00 96.62 86 LEU A N 1
ATOM 701 C CA . LEU A 1 86 ? -6.975 3.196 3.542 1.00 96.62 86 LEU A CA 1
ATOM 702 C C . LEU A 1 86 ? -7.374 2.916 4.986 1.00 96.62 86 LEU A C 1
ATOM 704 O O . LEU A 1 86 ? -8.060 1.924 5.278 1.00 96.62 86 LEU A O 1
ATOM 708 N N . VAL A 1 87 ? -6.907 3.771 5.887 1.00 96.31 87 VAL A N 1
ATOM 709 C CA . VAL A 1 87 ? -7.050 3.577 7.325 1.00 96.31 87 VAL A CA 1
ATOM 710 C C . VAL A 1 87 ? -7.582 4.829 7.996 1.00 96.31 87 VAL A C 1
ATOM 712 O O . VAL A 1 87 ? -7.388 5.940 7.520 1.00 96.31 87 VAL A O 1
ATOM 715 N N . GLN A 1 88 ? -8.249 4.647 9.125 1.00 97.00 88 GLN A N 1
ATOM 716 C CA . GLN A 1 88 ? -8.475 5.706 10.097 1.00 97.00 88 GLN A CA 1
ATOM 717 C C . GLN A 1 88 ? -7.622 5.404 11.314 1.00 97.00 88 GLN A C 1
ATOM 719 O O . GLN A 1 88 ? -7.736 4.301 11.847 1.00 97.00 88 GLN A O 1
ATOM 724 N N . MET A 1 89 ? -6.802 6.348 11.763 1.00 94.94 89 MET A N 1
ATOM 725 C CA . MET A 1 89 ? -5.978 6.218 12.968 1.00 94.94 89 MET A CA 1
ATOM 726 C C . MET A 1 89 ? -6.402 7.229 14.032 1.00 94.94 89 MET A C 1
ATOM 728 O O . MET A 1 89 ? -6.830 8.336 13.714 1.00 94.94 89 MET A O 1
ATOM 732 N N . GLU A 1 90 ? -6.311 6.841 15.302 1.00 95.25 90 GLU A N 1
ATOM 733 C CA . GLU A 1 90 ? -6.536 7.743 16.426 1.00 95.25 90 GLU A CA 1
ATOM 734 C C . GLU A 1 90 ? -5.348 8.699 16.580 1.00 95.25 90 GLU A C 1
ATOM 736 O O . GLU A 1 90 ? -4.246 8.296 16.953 1.00 95.25 90 GLU A O 1
ATOM 741 N N . GLU A 1 91 ? -5.610 9.987 16.393 1.00 93.31 91 GLU A N 1
ATOM 742 C CA . GLU A 1 91 ? -4.701 11.079 16.710 1.00 93.31 91 GLU A CA 1
ATOM 743 C C . GLU A 1 91 ? -5.389 12.038 17.683 1.00 93.31 91 GLU A C 1
ATOM 745 O O . GLU A 1 91 ? -6.453 12.594 17.401 1.00 93.31 91 GLU A O 1
A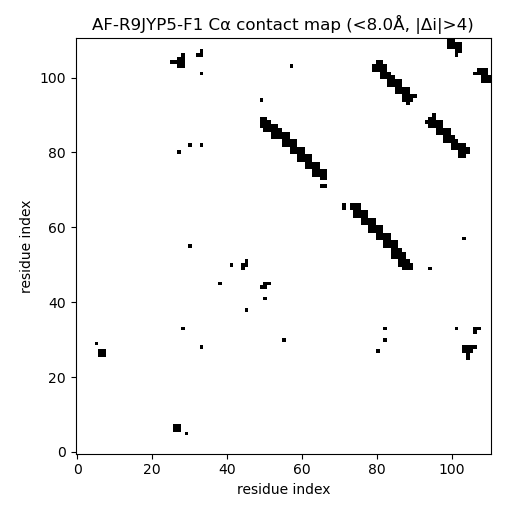TOM 750 N N . ASN A 1 92 ? -4.795 12.239 18.864 1.00 92.12 92 ASN A N 1
ATOM 751 C CA . ASN A 1 92 ? -5.319 13.143 19.898 1.00 92.12 92 ASN A CA 1
ATOM 752 C C . ASN A 1 92 ? -6.806 12.897 20.252 1.00 92.12 92 ASN A C 1
ATOM 754 O O . ASN A 1 92 ? -7.574 13.842 20.450 1.00 92.12 92 ASN A O 1
ATOM 758 N N . GLY A 1 93 ? -7.223 11.626 20.312 1.00 91.88 93 GLY A N 1
ATOM 759 C CA . GLY A 1 93 ? -8.597 11.226 20.639 1.00 91.88 93 GLY A CA 1
ATOM 760 C C . GLY A 1 93 ? -9.602 11.359 19.490 1.00 91.88 93 GLY A C 1
ATOM 761 O O . GLY A 1 93 ? -10.806 11.226 19.716 1.00 91.88 93 GLY A O 1
ATOM 762 N N . LYS A 1 94 ? -9.148 11.643 18.263 1.00 94.31 94 LYS A N 1
ATOM 763 C CA . LYS A 1 94 ? -9.988 11.725 17.060 1.00 94.31 94 LYS A CA 1
ATOM 764 C C . LYS A 1 94 ? -9.501 10.746 16.003 1.00 94.31 94 LYS A C 1
ATOM 766 O O . LYS A 1 94 ? -8.305 10.548 15.851 1.00 94.31 94 LYS A O 1
ATOM 771 N N . MET A 1 95 ? -10.433 10.170 15.251 1.00 94.88 95 MET A N 1
ATOM 772 C CA . MET A 1 95 ? -10.094 9.350 14.089 1.00 94.88 95 MET A CA 1
ATOM 773 C C . MET A 1 95 ? -9.773 10.261 12.902 1.00 94.88 95 MET A C 1
ATOM 775 O O . MET A 1 95 ? -10.592 11.114 12.553 1.00 94.88 95 MET A O 1
ATOM 779 N N . VAL A 1 96 ? -8.605 10.072 12.298 1.00 96.88 96 VAL A N 1
ATOM 780 C CA . VAL A 1 96 ? -8.122 10.812 11.126 1.00 96.88 96 VAL A CA 1
ATOM 781 C C . VAL A 1 96 ? -7.842 9.820 10.003 1.00 96.88 96 VAL A C 1
ATOM 783 O O . VAL A 1 96 ? -7.311 8.738 10.255 1.00 96.88 96 VAL A O 1
ATOM 786 N N . ASP A 1 97 ? -8.229 10.170 8.778 1.00 97.12 97 ASP A N 1
ATOM 787 C CA . ASP A 1 97 ? -7.941 9.355 7.600 1.00 97.12 97 ASP A CA 1
ATOM 788 C C . ASP A 1 97 ? -6.442 9.384 7.275 1.00 97.12 97 ASP A C 1
ATOM 790 O O . ASP A 1 97 ? -5.793 10.429 7.325 1.00 97.12 97 ASP A O 1
ATOM 794 N N . GLY A 1 98 ? -5.904 8.232 6.898 1.00 95.12 98 GLY A N 1
ATOM 795 C CA . GLY A 1 98 ? -4.524 8.063 6.478 1.00 95.12 98 GLY A CA 1
ATOM 796 C C . GLY A 1 98 ? -4.372 6.881 5.532 1.00 95.12 98 GLY A C 1
ATOM 797 O O . GLY A 1 98 ? -5.338 6.201 5.170 1.00 95.12 98 GLY A O 1
ATOM 798 N N . GLU A 1 99 ? -3.130 6.620 5.146 1.00 95.50 99 GLU A N 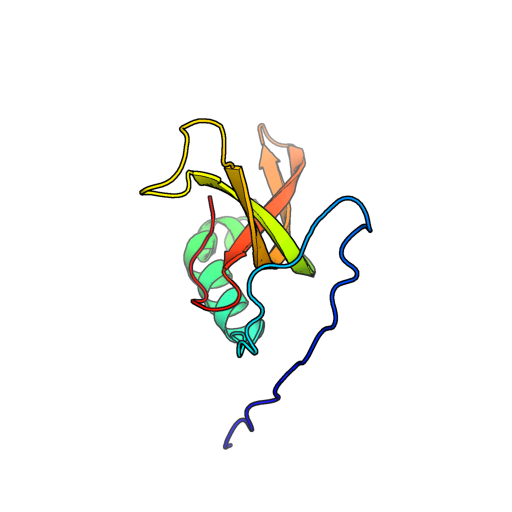1
ATOM 799 C CA .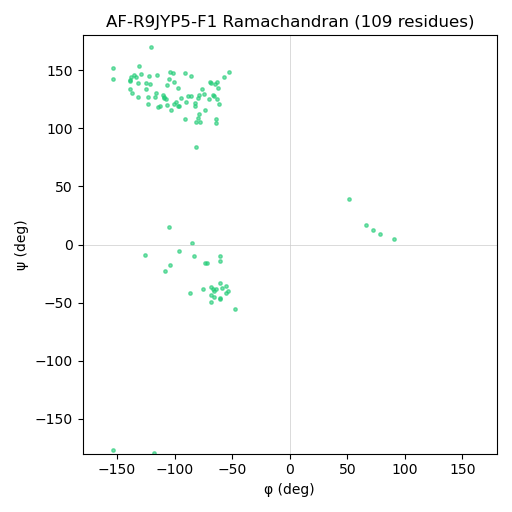 GLU A 1 99 ? -2.782 5.490 4.297 1.00 95.50 99 GLU A CA 1
ATOM 800 C C . GLU A 1 99 ? -1.540 4.763 4.815 1.00 95.50 99 GLU A C 1
ATOM 802 O O . GLU A 1 99 ? -0.628 5.370 5.373 1.00 95.50 99 GLU A O 1
ATOM 807 N N . ILE A 1 100 ? -1.516 3.444 4.632 1.00 95.31 100 ILE A N 1
ATOM 808 C CA . ILE A 1 100 ? -0.321 2.619 4.820 1.00 95.31 100 ILE A CA 1
ATOM 809 C C . ILE A 1 100 ? 0.019 1.994 3.473 1.00 95.31 100 ILE A C 1
ATOM 811 O O . ILE A 1 100 ? -0.830 1.348 2.852 1.00 95.31 100 ILE A O 1
ATOM 815 N N . LEU A 1 101 ? 1.263 2.168 3.034 1.00 95.31 101 LEU A N 1
ATOM 816 C CA . LEU A 1 101 ? 1.733 1.685 1.744 1.00 95.31 101 LEU A CA 1
ATOM 817 C C . LEU A 1 101 ? 2.611 0.447 1.910 1.00 95.31 101 LEU A C 1
ATOM 819 O O . LEU A 1 101 ? 3.417 0.344 2.832 1.00 95.31 101 LEU A O 1
ATOM 823 N N . TYR A 1 102 ? 2.474 -0.490 0.981 1.00 95.19 102 TYR A N 1
ATOM 824 C CA . TYR A 1 102 ? 3.354 -1.642 0.844 1.00 95.19 102 TYR A CA 1
ATOM 825 C C . TYR A 1 102 ? 3.773 -1.796 -0.612 1.00 95.19 102 TYR A C 1
ATOM 827 O O . TYR A 1 102 ? 2.959 -1.685 -1.526 1.00 95.19 102 TYR A O 1
ATOM 835 N N . ASP A 1 103 ? 5.041 -2.113 -0.823 1.00 93.44 103 ASP A N 1
ATOM 836 C CA . ASP A 1 103 ? 5.589 -2.471 -2.120 1.00 93.44 103 ASP A CA 1
ATOM 837 C C . ASP A 1 103 ? 4.885 -3.738 -2.614 1.00 93.44 103 ASP A C 1
ATOM 839 O O . ASP A 1 103 ? 4.890 -4.771 -1.936 1.00 93.44 103 ASP A O 1
ATOM 843 N N . ALA A 1 104 ? 4.233 -3.664 -3.776 1.00 92.94 104 ALA A N 1
ATOM 844 C CA . ALA A 1 104 ? 3.424 -4.776 -4.258 1.00 92.94 104 ALA A CA 1
ATOM 845 C C . ALA A 1 104 ? 4.277 -5.945 -4.770 1.00 92.94 104 ALA A C 1
ATOM 847 O O . ALA A 1 104 ? 3.757 -7.048 -4.889 1.00 92.94 104 ALA A O 1
ATOM 848 N N . VAL A 1 105 ? 5.568 -5.745 -5.039 1.00 90.88 105 VAL A N 1
ATOM 849 C CA . VAL A 1 105 ? 6.487 -6.775 -5.553 1.00 90.88 105 VAL A CA 1
ATOM 850 C C . VAL A 1 105 ? 7.093 -7.583 -4.406 1.00 90.88 105 VAL A C 1
ATOM 852 O O . VAL A 1 105 ? 7.195 -8.806 -4.462 1.00 90.88 105 VAL A O 1
ATOM 855 N N . THR A 1 106 ? 7.476 -6.907 -3.328 1.00 91.75 106 THR A N 1
ATOM 856 C CA . THR A 1 106 ? 8.193 -7.485 -2.183 1.00 91.75 106 THR A CA 1
ATOM 857 C C . THR A 1 106 ? 7.296 -7.709 -0.963 1.00 91.75 106 THR A C 1
ATOM 859 O O . THR A 1 106 ? 7.658 -8.449 -0.038 1.00 91.75 106 THR A O 1
ATOM 862 N N . GLY A 1 107 ? 6.130 -7.061 -0.920 1.00 91.69 107 GLY A N 1
ATOM 863 C CA . GLY A 1 107 ? 5.222 -7.041 0.226 1.00 91.69 107 GLY A CA 1
ATOM 864 C C . GLY A 1 107 ? 5.797 -6.324 1.451 1.00 91.69 107 GLY A C 1
ATOM 865 O O . GLY A 1 107 ? 5.335 -6.576 2.567 1.00 91.69 107 GLY A O 1
ATOM 866 N N . LYS A 1 108 ? 6.856 -5.522 1.294 1.00 93.00 108 LYS A N 1
ATOM 867 C CA . LYS A 1 108 ? 7.461 -4.738 2.382 1.00 93.00 108 LYS A CA 1
ATOM 868 C C . LYS A 1 108 ? 6.732 -3.410 2.536 1.00 93.00 108 LYS A C 1
ATOM 870 O O . LYS A 1 108 ? 6.294 -2.844 1.545 1.00 93.00 108 LYS A O 1
ATOM 875 N N . GLN A 1 109 ? 6.604 -2.926 3.767 1.00 92.88 109 GLN A N 1
ATOM 876 C CA . GLN A 1 109 ? 6.001 -1.621 4.024 1.00 92.88 109 GLN A CA 1
ATOM 877 C C . GLN A 1 109 ? 6.875 -0.513 3.417 1.00 92.88 109 GLN A C 1
ATOM 879 O O . GLN A 1 109 ? 8.102 -0.590 3.494 1.00 92.88 109 GLN A O 1
ATOM 884 N N . ILE A 1 110 ? 6.235 0.475 2.796 1.00 89.25 110 ILE A N 1
ATOM 885 C CA . ILE A 1 110 ? 6.849 1.698 2.275 1.00 89.25 110 ILE A CA 1
ATOM 886 C C . ILE A 1 110 ? 6.436 2.827 3.222 1.00 89.25 110 ILE A C 1
ATOM 888 O O . ILE A 1 110 ? 5.241 3.069 3.399 1.00 89.25 110 ILE A O 1
ATOM 892 N N . GLY A 1 111 ? 7.414 3.486 3.839 1.00 71.81 111 GLY A N 1
ATOM 893 C CA . GLY A 1 111 ? 7.196 4.528 4.846 1.00 71.81 111 GLY A CA 1
ATOM 894 C C . GLY A 1 111 ? 8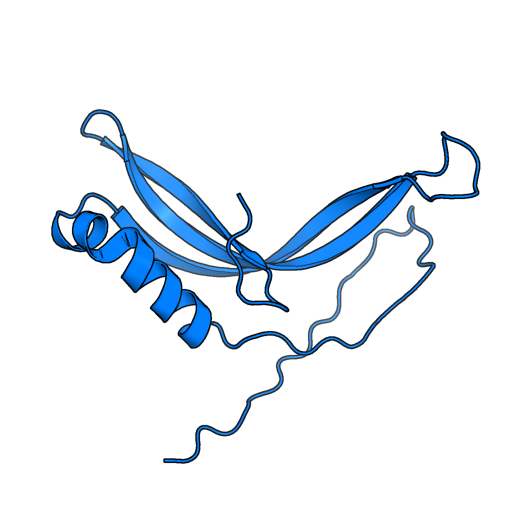.315 4.560 5.866 1.00 71.81 111 GLY A C 1
ATOM 895 O O . GLY A 1 111 ? 8.534 3.509 6.507 1.00 71.81 111 GLY A O 1
#

Sequence (111 aa):
MRRGIKKICFHIIIPCSYKVVEEADIEVVHPDIVLERLLQVYENTILTGKIRIYGIELIFSETEMKVTGKSEFDMQKVISPCWRFLVQMEENGKMVDGEILYDAVTGKQIG

Radius of gyration: 17.47 Å; Cα contacts (8 Å, |Δi|>4): 154; chains: 1; bounding box: 38×43×45 Å

pLDDT: mean 82.87, std 15.31, range [36.78, 97.12]

Mean predicted aligned error: 8.04 Å